Protein AF-A0A2T6FGB4-F1 (afdb_monomer_lite)

Foldseek 3Di:
DPDPVPVVCVVVVVDVDDDDDLQVQQVVCVVCCVVPVPDDDDQAEDEDAQDDDDDDDDPVCVVVVVVVVVVVVVCVVVVVVVVVCLVRPQVSLVVRVVVRHDYDFDADPPDDPVRGPPDDDDGNHRPPDDDPPDD

Sequence (135 aa):
MLPCVRFELLAAKRYHCLPLGADEAVYTWREKKALYPFLTLEPDLLIYYDYPIYLYVSKQFPELAKRIALGLKKLQANGEFERLFNLHHAADVAELHLSRRKVFCLRSPYLADAHQCEKTLTYPQPINGSSHSRP

pLDDT: mean 85.99, std 15.64, range [36.12, 98.25]

Secondary structure (DSSP, 8-state):
----HHHHHHHTTS-S-----HHHHHHHHHHHTTT-TT----SSEEEE----------TT-HHHHHHHHHHHHHHHHTSHHHHHHHHHHHHHHHHHTGGGSEEEE---TTS-GGGSS-SPPPPPPP--S------

Radius of gyration: 18.98 Å; chains: 1; bounding box: 58×33×44 Å

Structure (mmCIF, N/CA/C/O backbone):
data_AF-A0A2T6FGB4-F1
#
_entry.id   AF-A0A2T6FGB4-F1
#
loop_
_atom_site.group_PDB
_atom_site.id
_atom_site.type_symbol
_atom_site.label_atom_id
_atom_site.label_alt_id
_atom_site.label_comp_id
_atom_site.label_asym_id
_atom_site.label_entity_id
_atom_site.label_seq_id
_atom_site.pdbx_PDB_ins_code
_atom_site.Cartn_x
_atom_site.Cartn_y
_atom_site.Cartn_z
_atom_site.occupancy
_atom_site.B_iso_or_equiv
_atom_site.auth_seq_id
_atom_site.auth_comp_id
_atom_site.auth_asym_id
_atom_site.auth_atom_id
_atom_site.pdbx_PDB_model_num
ATOM 1 N N . MET A 1 1 ? 18.289 16.596 6.494 1.00 37.81 1 MET A N 1
ATOM 2 C CA . MET A 1 1 ? 18.101 15.934 5.187 1.00 37.81 1 MET A CA 1
ATOM 3 C C . MET A 1 1 ? 18.726 14.549 5.306 1.00 37.81 1 MET A C 1
ATOM 5 O O . MET A 1 1 ? 19.941 14.444 5.255 1.00 37.81 1 MET A O 1
ATOM 9 N N . LEU A 1 2 ? 17.939 13.523 5.650 1.00 36.94 2 LEU A N 1
ATOM 10 C CA . LEU A 1 2 ? 18.456 12.152 5.766 1.00 36.94 2 LEU A CA 1
ATOM 11 C C . LEU A 1 2 ? 18.880 11.677 4.361 1.00 36.94 2 LEU A C 1
ATOM 13 O O . LEU A 1 2 ? 18.102 11.869 3.424 1.00 36.94 2 LEU A O 1
ATOM 17 N N . PRO A 1 3 ? 20.093 11.129 4.181 1.00 44.38 3 PRO A N 1
ATOM 18 C CA . PRO A 1 3 ? 20.607 10.764 2.863 1.00 44.38 3 PRO A CA 1
ATOM 19 C C . PRO A 1 3 ? 19.722 9.696 2.198 1.00 44.38 3 PRO A C 1
ATOM 21 O O . PRO A 1 3 ? 19.218 8.789 2.862 1.00 44.38 3 PRO A O 1
ATOM 24 N N . CYS A 1 4 ? 19.524 9.804 0.879 1.00 54.75 4 CYS A N 1
ATOM 25 C CA . CYS A 1 4 ? 18.703 8.915 0.039 1.00 54.75 4 CYS A CA 1
ATOM 26 C C . CYS A 1 4 ? 19.353 7.532 -0.198 1.00 54.75 4 CYS A C 1
ATOM 28 O O . CYS A 1 4 ? 19.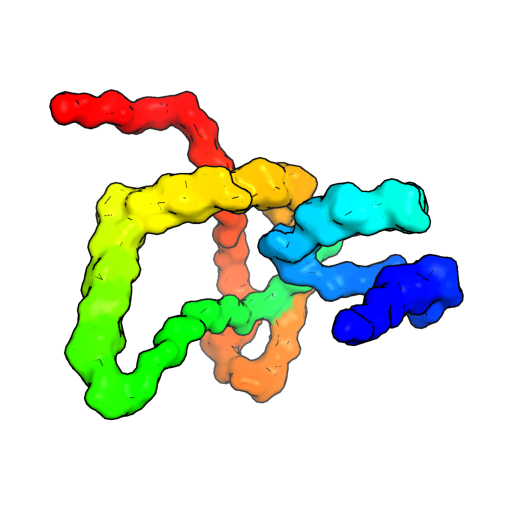311 6.992 -1.303 1.00 54.75 4 CYS A O 1
ATOM 30 N N . VAL A 1 5 ? 19.895 6.917 0.856 1.00 68.19 5 VAL A N 1
ATOM 31 C CA . VAL A 1 5 ? 20.689 5.675 0.817 1.00 68.19 5 VAL A CA 1
ATOM 32 C C . VAL A 1 5 ? 19.948 4.521 0.121 1.00 68.19 5 VAL A C 1
ATOM 34 O O . VAL A 1 5 ? 20.558 3.639 -0.471 1.00 68.19 5 VAL A O 1
ATOM 37 N N . ARG A 1 6 ? 18.612 4.525 0.123 1.00 81.00 6 ARG A N 1
ATOM 38 C CA . ARG A 1 6 ? 17.792 3.431 -0.418 1.00 81.00 6 ARG A CA 1
ATOM 39 C C . ARG A 1 6 ? 18.036 3.160 -1.915 1.00 81.00 6 ARG A C 1
ATOM 41 O O . ARG A 1 6 ? 18.265 2.014 -2.289 1.00 81.00 6 ARG A O 1
ATOM 48 N N . PHE A 1 7 ? 18.000 4.192 -2.762 1.00 89.75 7 PHE A N 1
ATOM 49 C CA . PHE A 1 7 ? 18.115 4.030 -4.222 1.00 89.75 7 PHE A CA 1
ATOM 50 C C . PHE A 1 7 ? 19.562 3.935 -4.698 1.00 89.75 7 PHE A C 1
ATOM 52 O O . PHE A 1 7 ? 19.847 3.202 -5.641 1.00 89.75 7 PHE A O 1
ATOM 59 N N . GLU A 1 8 ? 20.479 4.605 -4.005 1.00 90.31 8 GLU A N 1
ATOM 60 C CA . GLU A 1 8 ? 21.917 4.520 -4.270 1.00 90.31 8 GLU A CA 1
ATOM 61 C C . GLU A 1 8 ? 22.420 3.080 -4.122 1.00 90.31 8 GLU A C 1
ATOM 63 O O . GLU A 1 8 ? 23.171 2.588 -4.961 1.00 90.31 8 GLU A O 1
ATOM 68 N N . LEU A 1 9 ? 21.949 2.360 -3.099 1.00 91.25 9 LEU A N 1
ATOM 69 C CA . LEU A 1 9 ? 22.325 0.963 -2.884 1.00 91.25 9 LEU A CA 1
ATOM 70 C C . LEU A 1 9 ? 21.710 0.005 -3.917 1.00 91.25 9 LEU A C 1
ATOM 72 O O . LEU A 1 9 ? 22.346 -0.990 -4.270 1.00 91.25 9 LEU A O 1
ATOM 76 N N . LEU A 1 10 ? 20.519 0.315 -4.442 1.00 91.88 10 LEU A N 1
ATOM 77 C CA . LEU A 1 10 ? 19.926 -0.413 -5.568 1.00 91.88 10 LEU A CA 1
ATOM 78 C C . LEU A 1 10 ? 20.716 -0.160 -6.866 1.00 91.88 10 LEU A C 1
ATOM 80 O O . LEU A 1 10 ? 21.038 -1.106 -7.580 1.00 91.88 10 LEU A O 1
ATOM 84 N N . ALA A 1 11 ? 21.111 1.090 -7.131 1.00 92.00 11 ALA A N 1
ATOM 85 C CA . ALA A 1 11 ? 21.970 1.453 -8.264 1.00 92.00 11 ALA A CA 1
ATOM 86 C C . ALA A 1 11 ? 23.357 0.796 -8.174 1.00 92.00 11 ALA A C 1
ATOM 88 O O . ALA A 1 11 ? 23.896 0.323 -9.173 1.00 92.00 11 ALA A O 1
ATOM 89 N N . ALA A 1 12 ? 23.897 0.686 -6.959 1.00 93.69 12 ALA A N 1
ATOM 90 C CA . ALA A 1 12 ? 25.120 -0.050 -6.654 1.00 93.69 12 ALA A CA 1
ATOM 91 C C . ALA A 1 12 ? 24.931 -1.582 -6.631 1.00 93.69 12 ALA A C 1
ATOM 93 O O . ALA A 1 12 ? 25.851 -2.301 -6.240 1.00 93.69 12 ALA A O 1
ATOM 94 N N . LYS A 1 13 ? 23.754 -2.094 -7.029 1.00 92.69 13 LYS A N 1
ATOM 95 C CA . LYS A 1 13 ? 23.418 -3.526 -7.116 1.00 92.69 13 LYS A CA 1
ATOM 96 C C . LYS A 1 13 ? 23.622 -4.300 -5.809 1.00 92.69 13 LYS A C 1
ATOM 98 O O . LYS A 1 13 ? 23.913 -5.493 -5.831 1.00 92.69 13 LYS A O 1
ATOM 103 N N . ARG A 1 14 ? 23.471 -3.644 -4.654 1.00 93.25 14 ARG A N 1
ATOM 104 C CA . ARG A 1 14 ? 23.557 -4.323 -3.346 1.00 93.25 14 ARG A CA 1
ATOM 105 C C . ARG A 1 14 ? 22.277 -5.084 -3.002 1.00 93.25 14 ARG A C 1
ATOM 107 O O . ARG A 1 14 ? 22.319 -5.988 -2.174 1.00 93.25 14 ARG A O 1
ATOM 114 N N . TYR A 1 15 ? 21.173 -4.744 -3.664 1.00 90.12 15 TYR A N 1
ATOM 115 C CA . TYR A 1 15 ? 19.899 -5.461 -3.639 1.00 90.12 15 TYR A CA 1
ATOM 116 C C . TYR A 1 15 ? 19.344 -5.537 -5.064 1.00 90.12 15 TYR A C 1
ATOM 118 O O . TYR A 1 15 ? 19.749 -4.755 -5.923 1.00 90.12 15 TYR A O 1
ATOM 126 N N . HIS A 1 16 ? 18.394 -6.441 -5.302 1.00 89.75 16 HIS A N 1
ATOM 127 C CA . HIS A 1 16 ? 17.723 -6.578 -6.602 1.00 89.75 16 HIS A CA 1
ATOM 128 C C . HIS A 1 16 ? 16.408 -5.791 -6.683 1.00 89.75 16 HIS A C 1
ATOM 130 O O . HIS A 1 16 ? 15.991 -5.395 -7.766 1.00 89.75 16 HIS A O 1
ATOM 136 N N . CYS A 1 17 ? 15.752 -5.558 -5.545 1.00 91.81 17 CYS A N 1
ATOM 137 C CA . CYS A 1 17 ? 14.460 -4.887 -5.466 1.00 91.81 17 CYS A CA 1
ATOM 138 C C . CYS A 1 17 ? 14.306 -4.148 -4.133 1.00 91.81 17 CYS A C 1
ATOM 140 O O . CYS A 1 17 ? 14.957 -4.487 -3.142 1.00 91.81 17 CYS A O 1
ATOM 142 N N . LEU A 1 18 ? 13.410 -3.162 -4.106 1.00 91.88 18 LEU A N 1
ATOM 143 C CA . LEU A 1 18 ? 13.009 -2.443 -2.900 1.00 91.88 18 LEU A CA 1
ATOM 144 C C . LEU A 1 18 ? 11.504 -2.644 -2.687 1.00 91.88 18 LEU A C 1
ATOM 146 O O . LEU A 1 18 ? 10.732 -2.194 -3.534 1.00 91.88 18 LEU A O 1
ATOM 150 N N . PRO A 1 19 ? 11.070 -3.294 -1.594 1.00 91.81 19 PRO A N 1
ATOM 151 C CA . PRO A 1 19 ? 9.655 -3.337 -1.263 1.00 91.81 19 PRO A CA 1
ATOM 152 C C . PRO A 1 19 ? 9.213 -1.943 -0.802 1.00 91.81 19 PRO A C 1
ATOM 154 O O . PRO A 1 19 ? 9.847 -1.339 0.065 1.00 91.81 19 PRO A O 1
ATOM 157 N N . LEU A 1 20 ? 8.141 -1.433 -1.400 1.00 93.56 20 LEU A N 1
ATOM 158 C CA . LEU A 1 20 ? 7.481 -0.182 -1.024 1.00 93.56 20 LEU A CA 1
ATOM 159 C C . LEU A 1 20 ? 5.996 -0.458 -0.794 1.00 93.56 20 LEU A C 1
ATOM 161 O O . LEU A 1 20 ? 5.461 -1.430 -1.337 1.00 93.56 20 LEU A O 1
ATOM 165 N N . GLY A 1 21 ? 5.337 0.405 -0.019 1.00 92.38 21 GLY A N 1
ATOM 166 C CA . GLY A 1 21 ? 3.882 0.377 0.090 1.00 92.38 21 GLY A CA 1
ATOM 167 C C . GLY A 1 21 ? 3.228 0.595 -1.277 1.00 92.38 21 GLY A C 1
ATOM 168 O O . GLY A 1 21 ? 3.769 1.303 -2.132 1.00 92.38 21 GLY A O 1
ATOM 169 N N . ALA A 1 22 ? 2.057 -0.008 -1.501 1.00 91.44 22 ALA A N 1
ATOM 170 C CA . ALA A 1 22 ? 1.290 0.220 -2.730 1.00 91.44 22 ALA A CA 1
ATOM 171 C C . ALA A 1 22 ? 0.906 1.705 -2.893 1.00 91.44 22 ALA A C 1
ATOM 173 O O . ALA A 1 22 ? 0.818 2.213 -4.003 1.00 91.44 22 ALA A O 1
ATOM 174 N N . ASP A 1 23 ? 0.742 2.416 -1.783 1.00 89.94 23 ASP A N 1
ATOM 175 C CA . ASP A 1 23 ? 0.507 3.855 -1.700 1.00 89.94 23 ASP A CA 1
ATOM 176 C C . ASP A 1 23 ? 1.741 4.714 -2.033 1.00 89.94 23 ASP A C 1
ATOM 178 O O . ASP A 1 23 ? 1.598 5.886 -2.372 1.00 89.94 23 ASP A O 1
ATOM 182 N N . GLU A 1 24 ? 2.949 4.147 -1.995 1.00 92.38 24 GLU A N 1
ATOM 183 C CA . GLU A 1 24 ? 4.201 4.877 -2.232 1.00 92.38 24 GLU A CA 1
ATOM 184 C C . GLU A 1 24 ? 4.836 4.557 -3.591 1.00 92.38 24 GLU A C 1
ATOM 186 O O . GLU A 1 24 ? 5.535 5.397 -4.167 1.00 92.38 24 GLU A O 1
ATOM 191 N N . ALA A 1 25 ? 4.645 3.332 -4.092 1.00 94.44 25 ALA A N 1
ATOM 192 C CA . ALA A 1 25 ? 5.433 2.764 -5.183 1.00 94.44 25 ALA A CA 1
ATOM 193 C C . ALA A 1 25 ? 5.381 3.602 -6.470 1.00 94.44 25 ALA A C 1
ATOM 195 O O . ALA A 1 25 ? 6.425 3.928 -7.040 1.00 94.44 25 ALA A O 1
ATOM 196 N N . VAL A 1 26 ? 4.179 3.989 -6.908 1.00 94.75 26 VAL A N 1
ATOM 197 C CA . VAL A 1 26 ? 3.976 4.727 -8.166 1.00 94.75 26 VAL A CA 1
ATOM 198 C C . VAL A 1 26 ? 4.545 6.137 -8.080 1.00 94.75 26 VAL A C 1
ATOM 200 O O . VAL A 1 26 ? 5.327 6.535 -8.947 1.00 94.75 26 VAL A O 1
ATOM 203 N N . TYR A 1 27 ? 4.192 6.885 -7.031 1.00 92.31 27 TYR A N 1
ATOM 204 C CA . TYR A 1 27 ? 4.702 8.239 -6.817 1.00 92.31 27 TYR A CA 1
ATOM 205 C C . TYR A 1 27 ? 6.235 8.242 -6.727 1.00 92.31 27 TYR A C 1
ATOM 207 O O . TYR A 1 27 ? 6.903 9.000 -7.433 1.00 92.31 27 TYR A O 1
ATOM 215 N N . THR A 1 28 ? 6.803 7.324 -5.939 1.00 93.12 28 THR A N 1
ATOM 216 C CA . THR A 1 28 ? 8.254 7.208 -5.754 1.00 93.12 28 THR A CA 1
ATOM 217 C C . THR A 1 28 ? 8.961 6.867 -7.064 1.00 93.12 28 THR A C 1
ATOM 219 O O . THR A 1 28 ? 9.982 7.470 -7.394 1.00 93.12 28 THR A O 1
ATOM 222 N N . TRP A 1 29 ? 8.419 5.933 -7.850 1.00 94.75 29 TRP A N 1
ATOM 223 C CA . TRP A 1 29 ? 8.963 5.613 -9.168 1.00 94.75 29 TRP A CA 1
ATOM 224 C C . TRP A 1 29 ? 8.916 6.824 -10.107 1.00 94.75 29 TRP A C 1
ATOM 226 O O . TRP A 1 29 ? 9.928 7.145 -10.733 1.00 94.75 29 TRP A O 1
ATOM 236 N N . ARG A 1 30 ? 7.788 7.546 -10.170 1.00 94.19 30 ARG A N 1
ATOM 237 C CA . ARG A 1 30 ? 7.652 8.762 -10.991 1.00 94.19 30 ARG A CA 1
ATOM 238 C C . ARG A 1 30 ? 8.674 9.832 -10.607 1.00 94.19 30 ARG A C 1
ATOM 240 O O . ARG A 1 30 ? 9.253 10.439 -11.504 1.00 94.19 30 ARG A O 1
ATOM 247 N N . GLU A 1 31 ? 8.918 10.028 -9.312 1.00 94.00 31 GLU A N 1
ATOM 248 C CA . GLU A 1 31 ? 9.893 10.996 -8.800 1.00 94.00 31 GLU A CA 1
ATOM 249 C C . GLU A 1 31 ? 11.341 10.581 -9.116 1.00 94.00 31 GLU A C 1
ATOM 251 O O . GLU A 1 31 ? 12.165 11.409 -9.504 1.00 94.00 31 GLU A O 1
ATOM 256 N N . LYS A 1 32 ? 11.675 9.294 -8.958 1.00 93.38 32 LYS A N 1
ATOM 257 C CA . LYS A 1 32 ? 13.067 8.818 -9.007 1.00 93.38 32 LYS A CA 1
ATOM 258 C C . LYS A 1 32 ? 13.533 8.332 -10.377 1.00 93.38 32 LYS A C 1
ATOM 260 O O . LYS A 1 32 ? 14.741 8.324 -10.609 1.00 93.38 32 LYS A O 1
ATOM 265 N N . LYS A 1 33 ? 12.634 7.968 -11.298 1.00 93.19 33 LYS A N 1
ATOM 266 C CA . LYS A 1 33 ? 13.006 7.391 -12.607 1.00 93.19 33 LYS A CA 1
ATOM 267 C C . LYS A 1 33 ? 13.894 8.295 -13.467 1.00 93.19 33 LYS A C 1
ATOM 269 O O . LYS A 1 33 ? 14.686 7.785 -14.247 1.00 93.19 33 LYS A O 1
ATOM 274 N N . ALA A 1 34 ? 13.798 9.619 -13.318 1.00 94.56 34 ALA A N 1
ATOM 275 C CA . ALA A 1 34 ? 14.664 10.550 -14.047 1.00 94.56 34 ALA A CA 1
ATOM 276 C C . ALA A 1 34 ? 16.131 10.447 -13.592 1.00 94.56 34 ALA A C 1
ATOM 278 O O . ALA A 1 34 ? 17.039 10.514 -14.415 1.00 94.56 34 ALA A O 1
ATOM 279 N N . LEU A 1 35 ? 16.355 10.249 -12.288 1.00 94.56 35 LEU A N 1
ATOM 280 C CA . LEU A 1 35 ? 17.688 10.072 -11.710 1.00 94.56 35 LEU A CA 1
ATOM 281 C C . LEU A 1 35 ? 18.198 8.632 -11.865 1.00 94.56 35 LEU A C 1
ATOM 283 O O . LEU A 1 35 ? 19.396 8.409 -12.011 1.00 94.56 35 LEU A O 1
ATOM 287 N N . TYR A 1 36 ? 17.289 7.657 -11.860 1.00 93.69 36 TYR A N 1
ATOM 288 C CA . TYR A 1 36 ? 17.602 6.237 -11.981 1.00 93.69 36 TYR A CA 1
ATOM 289 C C . TYR A 1 36 ? 16.770 5.596 -13.109 1.00 93.69 36 TYR A C 1
ATOM 291 O O . TYR A 1 36 ? 15.765 4.937 -12.831 1.00 93.69 36 TYR A O 1
ATOM 299 N N . PRO A 1 37 ? 17.178 5.748 -14.386 1.00 93.38 37 PRO A N 1
ATOM 300 C CA . PRO A 1 37 ? 16.393 5.293 -15.543 1.00 93.38 37 PRO A CA 1
ATOM 301 C C . PRO A 1 37 ? 16.171 3.779 -15.624 1.00 93.38 37 PRO A C 1
ATOM 303 O O . PRO A 1 37 ? 15.298 3.324 -16.353 1.00 93.38 37 PRO A O 1
ATOM 306 N N . PHE A 1 38 ? 16.953 2.992 -14.879 1.00 92.12 38 PHE A N 1
ATOM 307 C CA . PHE A 1 38 ? 16.786 1.541 -14.783 1.00 92.12 38 PHE A CA 1
ATOM 308 C C . PHE A 1 38 ? 15.634 1.124 -13.852 1.00 92.12 38 PHE A C 1
ATOM 310 O O . PHE A 1 38 ? 15.299 -0.058 -13.802 1.00 92.12 38 PHE A O 1
ATOM 317 N N . LEU A 1 39 ? 15.059 2.051 -13.072 1.00 94.25 39 LEU A N 1
ATOM 318 C CA . LEU A 1 39 ? 13.960 1.729 -12.167 1.00 94.25 39 LEU A CA 1
ATOM 319 C C . LEU A 1 39 ? 12.689 1.413 -12.948 1.00 94.25 39 LEU A C 1
ATOM 321 O O . LEU A 1 39 ? 12.185 2.225 -13.726 1.00 94.25 39 LEU A O 1
ATOM 325 N N . THR A 1 40 ? 12.112 0.266 -12.624 1.00 94.50 40 THR A N 1
ATOM 326 C CA . THR A 1 40 ? 10.786 -0.142 -13.069 1.00 94.50 40 THR A CA 1
ATOM 327 C C . THR A 1 40 ? 9.932 -0.493 -11.863 1.00 94.50 40 THR A C 1
ATOM 329 O O . THR A 1 40 ? 10.449 -0.907 -10.822 1.00 94.50 40 THR A O 1
ATOM 332 N N . LEU A 1 41 ? 8.618 -0.351 -12.016 1.00 95.00 41 LEU A N 1
ATOM 333 C CA . LEU A 1 41 ? 7.689 -1.067 -11.157 1.00 95.00 41 LEU A CA 1
ATOM 334 C C . LEU A 1 41 ? 7.802 -2.551 -11.507 1.00 95.00 41 LEU A C 1
ATOM 336 O O . LEU A 1 41 ? 7.800 -2.926 -12.680 1.00 95.00 41 LEU A O 1
ATOM 340 N N . GLU A 1 42 ? 7.962 -3.383 -10.489 1.00 94.62 42 GLU A N 1
ATOM 341 C CA . GLU A 1 42 ? 7.890 -4.830 -10.655 1.00 94.62 42 GLU A CA 1
ATOM 342 C C . GLU A 1 42 ? 6.443 -5.173 -11.092 1.00 94.62 42 GLU A C 1
ATOM 344 O O . GLU A 1 42 ? 5.522 -4.581 -10.522 1.00 94.62 42 GLU A O 1
ATOM 349 N N . PRO A 1 43 ? 6.205 -6.005 -12.126 1.00 94.25 43 PRO A N 1
ATOM 350 C CA . PRO A 1 43 ? 4.860 -6.220 -12.676 1.00 94.25 43 PRO A CA 1
ATOM 351 C C . PRO A 1 43 ? 4.071 -7.399 -12.077 1.00 94.25 43 PRO A C 1
ATOM 353 O O . PRO A 1 43 ? 2.842 -7.385 -12.153 1.00 94.25 43 PRO A O 1
ATOM 356 N N . ASP A 1 44 ? 4.729 -8.395 -11.481 1.00 95.50 44 ASP A N 1
ATOM 357 C CA . ASP A 1 44 ? 4.159 -9.727 -11.250 1.00 95.50 44 ASP A CA 1
ATOM 358 C C . ASP A 1 44 ? 4.010 -10.112 -9.778 1.00 95.50 44 ASP A C 1
ATOM 360 O O . ASP A 1 44 ? 3.288 -11.055 -9.468 1.00 95.50 44 ASP A O 1
ATOM 364 N N . LEU A 1 45 ? 4.673 -9.436 -8.848 1.00 95.06 45 LEU A N 1
ATOM 365 C CA . LEU A 1 45 ? 4.753 -9.811 -7.440 1.00 95.06 45 LEU A CA 1
ATOM 366 C C . LEU A 1 45 ? 4.046 -8.779 -6.557 1.00 95.06 45 LEU A C 1
ATOM 368 O O . LEU A 1 45 ? 4.121 -7.565 -6.757 1.00 95.06 45 LEU A O 1
ATOM 372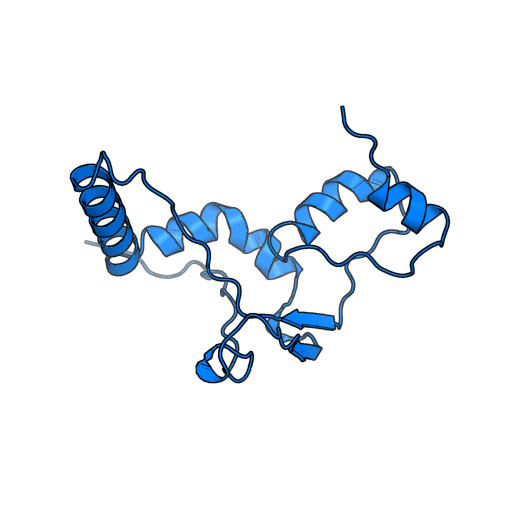 N N . LEU A 1 46 ? 3.359 -9.279 -5.533 1.00 93.94 46 LEU A N 1
ATOM 373 C CA . LEU A 1 46 ? 2.769 -8.477 -4.468 1.00 93.94 46 LEU A CA 1
ATOM 374 C C . LEU A 1 46 ? 3.033 -9.153 -3.126 1.00 93.94 46 LEU A C 1
ATOM 376 O O . LEU A 1 46 ? 2.646 -10.300 -2.922 1.00 93.94 46 LEU A O 1
ATOM 380 N N . ILE A 1 47 ? 3.665 -8.440 -2.199 1.00 92.44 47 ILE A N 1
ATOM 381 C CA . ILE A 1 47 ? 3.807 -8.897 -0.814 1.00 92.44 47 ILE A CA 1
ATOM 382 C C . ILE A 1 47 ? 2.621 -8.343 -0.029 1.00 92.44 47 ILE A C 1
ATOM 384 O O . ILE A 1 47 ? 2.405 -7.133 -0.015 1.00 92.44 47 ILE A O 1
ATOM 388 N N . TYR A 1 48 ? 1.856 -9.222 0.615 1.00 91.19 48 TYR A N 1
ATOM 389 C CA . TYR A 1 48 ? 0.697 -8.849 1.419 1.00 91.19 48 TYR A CA 1
ATOM 390 C C . TYR A 1 48 ? 0.870 -9.289 2.872 1.00 91.19 48 TYR A C 1
ATOM 392 O O . TYR A 1 48 ? 1.286 -10.412 3.144 1.00 91.19 48 TYR A O 1
ATOM 400 N N . TYR A 1 49 ? 0.500 -8.412 3.797 1.00 88.62 49 TYR A N 1
ATOM 401 C CA . TYR A 1 49 ? 0.358 -8.694 5.221 1.00 88.62 49 TYR A CA 1
ATOM 402 C C . TYR A 1 49 ? -0.758 -7.813 5.788 1.00 88.62 49 TYR A C 1
ATOM 404 O O . TYR A 1 49 ? -1.013 -6.724 5.269 1.00 88.62 49 TYR A O 1
ATOM 412 N N . ASP A 1 50 ? -1.440 -8.283 6.836 1.00 84.75 50 ASP A N 1
ATOM 413 C CA . ASP A 1 50 ? -2.490 -7.496 7.489 1.00 84.75 50 ASP A CA 1
ATOM 414 C C . ASP A 1 50 ? -1.842 -6.309 8.225 1.00 84.75 50 ASP A C 1
ATOM 416 O O . ASP A 1 50 ? -1.065 -6.488 9.168 1.00 84.75 50 ASP A O 1
ATOM 420 N N . TYR A 1 51 ? -2.108 -5.093 7.744 1.00 82.25 51 TYR A N 1
ATOM 421 C CA . TYR A 1 51 ? -1.543 -3.854 8.279 1.00 82.25 51 TYR A CA 1
ATOM 422 C C . TYR A 1 51 ? -2.634 -2.795 8.474 1.00 82.25 51 TYR A C 1
ATOM 424 O O . TYR A 1 51 ? -2.810 -1.902 7.640 1.00 82.25 51 TYR A O 1
ATOM 432 N N . PRO A 1 52 ? -3.414 -2.895 9.562 1.00 83.81 52 PRO A N 1
ATOM 433 C CA . PRO A 1 52 ? -4.442 -1.913 9.864 1.00 83.81 52 PRO A CA 1
ATOM 434 C C . PRO A 1 52 ? -3.830 -0.554 10.225 1.00 83.81 52 PRO A C 1
ATOM 436 O O . PRO A 1 52 ? -2.913 -0.451 11.042 1.00 83.81 52 PRO A O 1
ATOM 439 N N . ILE A 1 53 ? -4.394 0.506 9.648 1.00 85.25 53 ILE A N 1
ATOM 440 C CA . ILE A 1 53 ? -4.055 1.889 9.989 1.00 85.25 53 ILE A CA 1
ATOM 441 C C . ILE A 1 53 ? -4.891 2.311 11.200 1.00 85.25 53 ILE A C 1
ATOM 443 O O . ILE A 1 53 ? -6.122 2.292 11.156 1.00 85.25 53 ILE A O 1
ATOM 447 N N . TYR A 1 54 ? -4.220 2.734 12.271 1.00 90.44 54 TYR A N 1
ATOM 448 C CA . TYR A 1 54 ? -4.864 3.219 13.491 1.00 90.44 54 TYR A CA 1
ATOM 449 C C . TYR A 1 54 ? -4.672 4.723 13.664 1.00 90.44 54 TYR A C 1
ATOM 451 O O . TYR A 1 54 ? -3.570 5.248 13.510 1.00 90.44 54 TYR A O 1
ATOM 459 N N . LEU A 1 55 ? -5.741 5.411 14.068 1.00 92.88 55 LEU A N 1
ATOM 460 C CA . LEU A 1 55 ? -5.660 6.780 14.567 1.00 92.88 55 LEU A CA 1
ATOM 461 C C . LEU A 1 55 ? -5.538 6.752 16.089 1.00 92.88 55 LEU A C 1
ATOM 463 O O . LEU A 1 55 ? -6.463 6.338 16.790 1.00 92.88 55 LEU A O 1
ATOM 467 N N . TYR A 1 56 ? -4.399 7.210 16.601 1.00 95.12 56 TYR A N 1
ATOM 468 C CA . TYR A 1 56 ? -4.146 7.284 18.035 1.00 95.12 56 TYR A CA 1
ATOM 469 C C . TYR A 1 56 ? -4.599 8.632 18.594 1.00 95.12 56 TYR A C 1
ATOM 471 O O . TYR A 1 56 ? -4.237 9.690 18.084 1.00 95.12 56 TYR A O 1
ATOM 479 N N . VAL A 1 57 ? -5.374 8.591 19.677 1.00 96.38 57 VAL A N 1
ATOM 480 C CA . VAL A 1 57 ? -5.827 9.776 20.414 1.00 96.38 57 VAL A CA 1
ATOM 481 C C . VAL A 1 57 ? -5.396 9.627 21.867 1.00 96.38 57 VAL A C 1
ATOM 483 O O . VAL A 1 57 ? -5.494 8.541 22.441 1.00 96.38 57 VAL A O 1
ATOM 486 N N . SER A 1 58 ? -4.909 10.714 22.470 1.00 97.38 58 SER A N 1
ATOM 487 C CA . SER A 1 58 ? -4.544 10.711 23.889 1.00 97.38 58 SER A CA 1
ATOM 488 C C . SER A 1 58 ? -5.743 10.325 24.757 1.00 97.38 58 SER A C 1
ATOM 490 O O . SER A 1 58 ? -6.859 10.808 24.552 1.00 97.38 58 SER A O 1
ATOM 492 N N . LYS A 1 59 ? -5.490 9.511 25.788 1.00 96.19 59 LYS A N 1
ATOM 493 C CA . LYS A 1 59 ? -6.498 9.098 26.781 1.00 96.19 59 LYS A CA 1
ATOM 494 C C . LYS A 1 59 ? -7.141 10.283 27.513 1.00 96.19 59 LYS A C 1
ATOM 496 O O . LYS A 1 59 ? -8.226 10.133 28.059 1.00 96.19 59 LYS A O 1
ATOM 501 N N . GLN A 1 60 ? -6.493 11.448 27.505 1.00 98.25 60 GLN A N 1
ATOM 502 C CA . GLN A 1 60 ? -7.011 12.685 28.096 1.00 98.25 60 GLN A CA 1
ATOM 503 C C . GLN A 1 60 ? -8.161 13.309 27.285 1.00 98.25 60 GLN A C 1
ATOM 505 O O . GLN A 1 60 ? -8.895 14.133 27.820 1.00 98.25 60 GLN A O 1
ATOM 510 N N . PHE A 1 61 ? -8.354 12.912 26.020 1.00 97.88 61 PHE A N 1
ATOM 511 C CA . PHE A 1 61 ? -9.375 13.477 25.129 1.00 97.88 61 PHE A CA 1
ATOM 512 C C . PHE A 1 61 ? -10.359 12.409 24.611 1.00 97.88 61 PHE A C 1
ATOM 514 O O . PHE A 1 61 ? -10.461 12.189 23.399 1.00 97.88 61 PHE A O 1
ATOM 521 N N . PRO A 1 62 ? -11.126 11.742 25.495 1.00 97.19 62 PRO A N 1
ATOM 522 C CA . PRO A 1 62 ? -12.046 10.677 25.091 1.00 97.19 62 PRO A CA 1
ATOM 523 C C . PRO A 1 62 ? -13.158 11.173 24.154 1.00 97.19 62 PRO A C 1
ATOM 525 O O . PRO A 1 62 ? -13.556 10.462 23.233 1.00 97.19 62 PRO A O 1
ATOM 528 N N . GLU A 1 63 ? -13.624 12.413 24.327 1.00 98.12 63 GLU A N 1
ATOM 529 C CA . GLU A 1 63 ? -14.641 13.000 23.446 1.00 98.12 63 GLU A CA 1
ATOM 530 C C . GLU A 1 63 ? -14.112 13.254 22.027 1.00 98.12 63 GLU A C 1
ATOM 532 O O . GLU A 1 63 ? -14.843 13.080 21.052 1.00 98.12 63 GLU A O 1
ATOM 537 N N . LEU A 1 64 ? -12.822 13.579 21.873 1.00 98.06 64 LEU A N 1
ATOM 538 C CA . LEU A 1 64 ? -12.200 13.698 20.552 1.00 98.06 64 LEU A CA 1
ATOM 539 C C . LEU A 1 64 ? -12.165 12.341 19.844 1.00 98.06 64 LEU A C 1
ATOM 541 O O . LEU A 1 64 ? -12.543 12.254 18.676 1.00 98.06 64 LEU A O 1
ATOM 545 N N . ALA A 1 65 ? -11.785 11.280 20.560 1.00 97.88 65 ALA A N 1
ATOM 546 C CA . ALA A 1 65 ? -11.782 9.925 20.016 1.00 97.88 65 ALA A CA 1
ATOM 547 C C . ALA A 1 65 ? -13.182 9.508 19.533 1.00 97.88 65 ALA A C 1
ATOM 549 O O . ALA A 1 65 ? -13.330 9.029 18.407 1.00 97.88 65 ALA A O 1
ATOM 550 N N . LYS A 1 66 ? -14.228 9.771 20.334 1.00 97.94 66 LYS A N 1
ATOM 551 C CA . LYS A 1 66 ? -15.627 9.516 19.946 1.00 97.94 66 LYS A CA 1
ATOM 552 C C . LYS A 1 66 ? -16.026 10.295 18.692 1.00 97.94 66 LYS A C 1
ATOM 554 O O . LYS A 1 66 ? -16.641 9.724 17.793 1.00 97.94 66 LYS A O 1
ATOM 559 N N . ARG A 1 67 ? -15.669 11.582 18.607 1.00 98.19 67 ARG A N 1
ATOM 560 C CA . ARG A 1 67 ? -15.996 12.432 17.449 1.00 98.19 67 ARG A CA 1
ATOM 561 C C . ARG A 1 67 ? -15.300 11.968 16.172 1.00 98.19 67 ARG A C 1
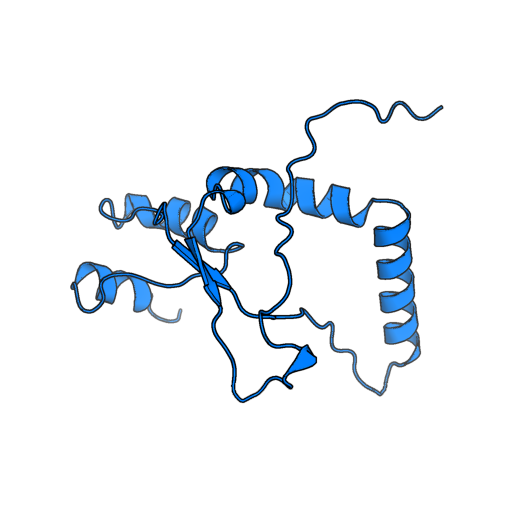ATOM 563 O O . ARG A 1 67 ? -15.962 11.894 15.140 1.00 98.19 67 ARG A O 1
ATOM 570 N N . ILE A 1 68 ? -14.014 11.618 16.240 1.00 97.44 68 ILE A N 1
ATOM 571 C CA . ILE A 1 68 ? -13.263 11.077 15.095 1.00 97.44 68 ILE A CA 1
ATOM 572 C C . ILE A 1 68 ? -13.896 9.763 14.629 1.00 97.44 68 ILE A C 1
ATOM 574 O O . ILE A 1 68 ? -14.205 9.618 13.447 1.00 97.44 68 ILE A O 1
ATOM 578 N N . ALA A 1 69 ? -14.170 8.839 15.555 1.00 96.94 69 ALA A N 1
ATOM 579 C CA . ALA A 1 69 ? -14.788 7.557 15.230 1.00 96.94 69 ALA A CA 1
ATOM 580 C C . ALA A 1 69 ? -16.180 7.726 14.597 1.00 96.94 69 ALA A C 1
ATOM 582 O O . ALA A 1 69 ? -16.494 7.069 13.605 1.00 96.94 69 ALA A O 1
ATOM 583 N N . LEU A 1 70 ? -17.013 8.623 15.137 1.00 98.00 70 LEU A N 1
ATOM 584 C CA . LEU A 1 70 ? -18.326 8.932 14.569 1.00 98.00 70 LEU A CA 1
ATOM 585 C C . LEU A 1 70 ? -18.209 9.543 13.166 1.00 98.00 70 LEU A C 1
ATOM 587 O O . LEU A 1 70 ? -18.960 9.158 12.273 1.00 98.00 70 LEU A O 1
ATOM 591 N N . GLY A 1 71 ? -17.281 10.483 12.972 1.00 97.56 71 GLY A N 1
ATOM 592 C CA . GLY A 1 71 ? -17.031 11.118 11.679 1.00 97.56 71 GLY A CA 1
ATOM 593 C C . GLY A 1 71 ? -16.620 10.105 10.614 1.00 97.56 71 GLY A C 1
ATOM 594 O O . GLY A 1 71 ? -17.240 10.056 9.555 1.00 97.56 71 GLY A O 1
ATOM 595 N N . LEU A 1 72 ? -15.654 9.237 10.924 1.00 96.31 72 LEU A N 1
ATOM 596 C CA . LEU A 1 72 ? -15.212 8.181 10.010 1.00 96.31 72 LEU A CA 1
ATOM 597 C C . LEU A 1 72 ? -16.343 7.217 9.647 1.00 96.31 72 LEU A C 1
ATOM 599 O O . LEU A 1 72 ? -16.545 6.944 8.468 1.00 96.31 72 LEU A O 1
ATOM 603 N N . LYS A 1 73 ? -17.140 6.773 10.628 1.00 96.88 73 LYS A N 1
ATOM 604 C CA . LYS A 1 73 ? -18.305 5.914 10.361 1.00 96.88 73 LYS A CA 1
ATOM 605 C C . LYS A 1 73 ? -19.305 6.580 9.419 1.00 96.88 73 LYS A C 1
ATOM 607 O O . LYS A 1 73 ? -19.827 5.921 8.528 1.00 96.88 73 LYS A O 1
ATOM 612 N N . LYS A 1 74 ? -19.560 7.882 9.590 1.00 97.94 74 LYS A N 1
ATOM 613 C CA . LYS A 1 74 ? -20.440 8.640 8.689 1.00 97.94 74 LYS A CA 1
ATOM 614 C C . LYS A 1 74 ? -19.868 8.724 7.275 1.00 97.94 74 LYS A C 1
ATOM 616 O O . LYS A 1 74 ? -20.615 8.477 6.337 1.00 97.94 74 LYS A O 1
ATOM 621 N N . LEU A 1 75 ? -18.573 9.027 7.138 1.00 96.69 75 LEU A N 1
ATOM 622 C CA . LEU A 1 75 ? -17.884 9.098 5.843 1.00 96.69 75 LEU A CA 1
ATOM 623 C C . LEU A 1 75 ? -17.888 7.753 5.104 1.00 96.69 75 LEU A C 1
ATOM 625 O O . LEU A 1 75 ? -18.005 7.714 3.885 1.00 96.69 75 LEU A O 1
ATOM 629 N N . GLN A 1 76 ? -17.762 6.645 5.831 1.00 93.94 76 GLN A N 1
ATOM 630 C CA . GLN A 1 76 ? -17.861 5.309 5.247 1.00 93.94 76 GLN A CA 1
ATOM 631 C C . GLN A 1 76 ? -19.303 4.990 4.839 1.00 93.94 76 GLN A C 1
ATOM 633 O O . GLN A 1 76 ? -19.541 4.557 3.718 1.00 93.94 76 GLN A O 1
ATOM 638 N N . ALA A 1 77 ? -20.275 5.250 5.719 1.00 96.69 77 ALA A N 1
ATOM 639 C CA . ALA A 1 77 ? -21.678 4.922 5.475 1.00 96.69 77 ALA A CA 1
ATOM 640 C C . ALA A 1 77 ? -22.308 5.725 4.326 1.00 96.69 77 ALA A C 1
ATOM 642 O O . ALA A 1 77 ? -23.230 5.238 3.678 1.00 96.69 77 ALA A O 1
ATOM 643 N N . ASN A 1 78 ? -21.845 6.954 4.082 1.00 96.19 78 ASN A N 1
ATOM 644 C CA . ASN A 1 78 ? -22.377 7.810 3.021 1.00 96.19 78 ASN A CA 1
ATOM 645 C C . ASN A 1 78 ? -21.554 7.787 1.717 1.00 96.19 78 ASN A C 1
ATOM 647 O O . ASN A 1 78 ? -21.944 8.469 0.771 1.00 96.19 78 ASN A O 1
ATOM 651 N N . GLY A 1 79 ? -20.450 7.030 1.668 1.00 94.31 79 GLY A N 1
ATOM 652 C CA . GLY A 1 79 ? -19.574 6.901 0.497 1.00 94.31 79 GLY A CA 1
ATOM 653 C C . GLY A 1 79 ? -18.538 8.019 0.317 1.00 94.31 79 GLY A C 1
ATOM 654 O O . GLY A 1 79 ? -17.696 7.931 -0.576 1.00 94.31 79 GLY A O 1
ATOM 655 N N . GLU A 1 80 ? -18.525 9.054 1.163 1.00 95.94 80 GLU A N 1
ATOM 656 C CA . GLU A 1 80 ? -17.558 10.158 1.045 1.00 95.94 80 GLU A CA 1
ATOM 657 C C . GLU A 1 80 ? -16.115 9.702 1.267 1.00 95.94 80 GLU A C 1
ATOM 659 O O .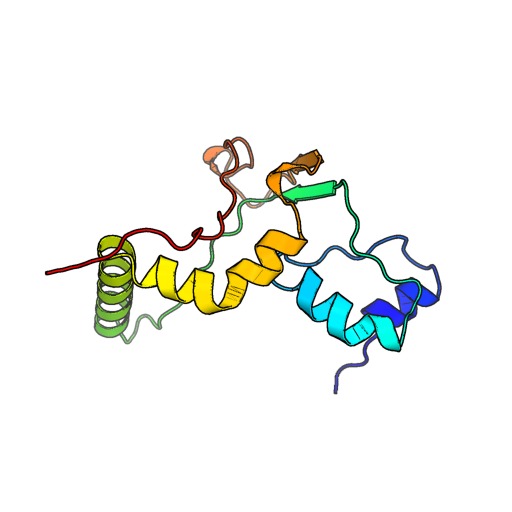 GLU A 1 80 ? -15.195 10.248 0.658 1.00 95.94 80 GLU A O 1
ATOM 664 N N . PHE A 1 81 ? -15.906 8.684 2.106 1.00 94.25 81 PHE A N 1
ATOM 665 C CA . PHE A 1 81 ? -14.587 8.081 2.276 1.00 94.25 81 PHE A CA 1
ATOM 666 C C . PHE A 1 81 ? -14.065 7.517 0.951 1.00 94.25 81 PHE A C 1
ATOM 668 O O . PHE A 1 81 ? -12.944 7.813 0.551 1.00 94.25 81 PHE A O 1
ATOM 675 N N . GLU A 1 82 ? -14.891 6.742 0.249 1.00 93.00 82 GLU A N 1
ATOM 676 C CA . GLU A 1 82 ? -14.528 6.140 -1.032 1.00 93.00 82 GLU A CA 1
ATOM 677 C C . GLU A 1 82 ? -14.320 7.207 -2.112 1.00 93.00 82 GLU A C 1
ATOM 679 O O . GLU A 1 82 ? -13.362 7.134 -2.881 1.00 93.00 82 GLU A O 1
ATOM 684 N N . ARG A 1 83 ? -15.149 8.258 -2.125 1.00 94.81 83 ARG A N 1
ATOM 685 C CA . ARG A 1 83 ? -14.969 9.408 -3.020 1.00 94.81 83 ARG A CA 1
ATOM 686 C C . ARG A 1 83 ? -13.614 10.092 -2.805 1.00 94.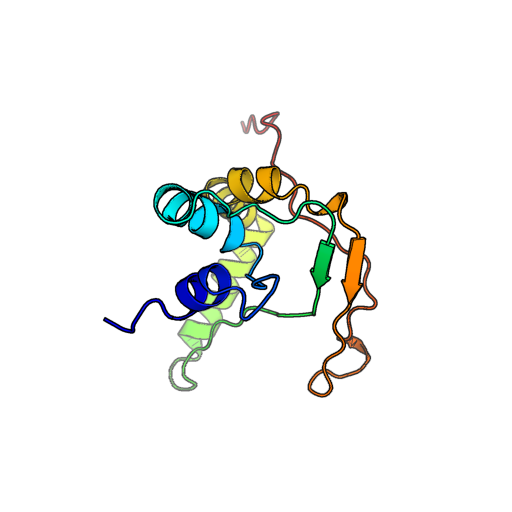81 83 ARG A C 1
ATOM 688 O O . ARG A 1 83 ? -12.909 10.359 -3.775 1.00 94.81 83 ARG A O 1
ATOM 695 N N . LEU A 1 84 ? -13.248 10.373 -1.551 1.00 94.50 84 LEU A N 1
ATOM 696 C CA . LEU A 1 84 ? -11.966 10.997 -1.203 1.00 94.50 84 LEU A CA 1
ATOM 697 C C . LEU A 1 84 ? -10.783 10.076 -1.510 1.00 94.50 84 LEU A C 1
ATOM 699 O O . LEU A 1 84 ? -9.787 10.530 -2.066 1.00 94.50 84 LEU A O 1
ATOM 703 N N . PHE A 1 85 ? -10.903 8.785 -1.201 1.00 93.38 85 PHE A N 1
ATOM 704 C CA . PHE A 1 85 ? -9.874 7.803 -1.523 1.00 93.38 85 PHE A CA 1
ATOM 705 C C . PHE A 1 85 ? -9.612 7.763 -3.031 1.00 93.38 85 PHE A C 1
ATOM 707 O O . PHE A 1 85 ? -8.471 7.888 -3.469 1.00 93.38 85 PHE A O 1
ATOM 714 N N . ASN A 1 86 ? -10.670 7.665 -3.835 1.00 92.38 86 ASN A N 1
ATOM 715 C CA . ASN A 1 86 ? -10.545 7.606 -5.286 1.00 92.38 86 ASN A CA 1
ATOM 716 C C . ASN A 1 86 ? -9.991 8.903 -5.883 1.00 92.38 86 ASN A C 1
ATOM 718 O O . ASN A 1 86 ? -9.170 8.836 -6.796 1.00 92.38 86 ASN A O 1
ATOM 722 N N . LEU A 1 87 ? -10.367 10.064 -5.335 1.00 93.94 87 LEU A N 1
ATOM 723 C CA . LEU A 1 87 ? -9.823 11.359 -5.752 1.00 93.94 87 LEU A CA 1
ATOM 724 C C . LEU A 1 87 ? -8.289 11.405 -5.655 1.00 93.94 87 LEU A C 1
ATOM 726 O O . LEU A 1 87 ? -7.650 12.021 -6.505 1.00 93.94 87 LEU A O 1
ATOM 730 N N . HIS A 1 88 ? -7.705 10.766 -4.639 1.00 91.81 88 HIS A N 1
ATOM 731 C CA . HIS A 1 88 ? -6.267 10.842 -4.378 1.00 91.81 88 HIS A CA 1
ATOM 732 C C . HIS A 1 88 ? -5.471 9.615 -4.834 1.00 91.81 88 HIS A C 1
ATOM 734 O O . HIS A 1 88 ? -4.291 9.757 -5.138 1.00 91.81 88 HIS A O 1
ATOM 740 N N . HIS A 1 89 ? -6.084 8.430 -4.904 1.00 92.38 89 HIS A N 1
ATOM 741 C CA . HIS A 1 89 ? -5.347 7.170 -5.064 1.00 92.38 89 HIS A CA 1
ATOM 742 C C . HIS A 1 89 ? -5.771 6.324 -6.268 1.00 92.38 89 HIS A C 1
ATOM 744 O O . HIS A 1 89 ? -5.036 5.410 -6.634 1.00 92.38 89 HIS A O 1
ATOM 750 N N . ALA A 1 90 ? -6.910 6.598 -6.920 1.00 91.69 90 ALA A N 1
ATOM 751 C CA . ALA A 1 90 ? -7.418 5.714 -7.976 1.00 91.69 90 ALA A CA 1
ATOM 752 C C . ALA A 1 90 ? -6.441 5.557 -9.153 1.00 91.69 90 ALA A C 1
ATOM 754 O O . ALA A 1 90 ? -6.273 4.452 -9.667 1.00 91.69 90 ALA A O 1
ATOM 755 N N . ALA A 1 91 ? -5.772 6.643 -9.556 1.00 91.44 91 ALA A N 1
ATOM 756 C CA . ALA A 1 91 ? -4.812 6.619 -10.659 1.00 91.44 91 ALA A CA 1
ATOM 757 C C . ALA A 1 91 ? -3.592 5.738 -10.349 1.00 91.44 91 ALA A C 1
ATOM 759 O O . ALA A 1 91 ? -3.168 4.947 -11.190 1.00 91.44 91 ALA A O 1
ATOM 760 N N . ASP A 1 92 ? -3.054 5.840 -9.135 1.00 91.94 92 ASP A N 1
ATOM 761 C CA . ASP A 1 92 ? -1.885 5.061 -8.727 1.00 91.94 92 ASP A CA 1
ATOM 762 C C . ASP A 1 92 ? -2.257 3.590 -8.488 1.00 91.94 92 ASP A C 1
ATOM 764 O O . ASP A 1 92 ? -1.528 2.692 -8.900 1.00 91.94 92 ASP A O 1
ATOM 768 N N . VAL A 1 93 ? -3.438 3.313 -7.923 1.00 92.38 93 VAL A N 1
ATOM 769 C CA . VAL A 1 93 ? -3.945 1.937 -7.785 1.00 92.38 93 VAL A CA 1
ATOM 770 C C . VAL A 1 93 ? -4.154 1.275 -9.151 1.00 92.38 93 VAL A C 1
ATOM 772 O O . VAL A 1 93 ? -3.823 0.098 -9.316 1.00 92.38 93 VAL A O 1
ATOM 775 N N . ALA A 1 94 ? -4.675 2.015 -10.135 1.00 91.50 94 ALA A N 1
ATOM 776 C CA . ALA A 1 94 ? -4.877 1.505 -11.488 1.00 91.50 94 ALA A CA 1
ATOM 777 C C . ALA A 1 94 ? -3.549 1.123 -12.167 1.00 91.50 94 ALA A C 1
ATOM 779 O O . ALA A 1 94 ? -3.465 0.041 -12.749 1.00 91.50 94 ALA A O 1
ATOM 780 N N . GLU A 1 95 ? -2.516 1.963 -12.029 1.00 92.81 95 GLU A N 1
ATOM 781 C CA . GLU A 1 95 ? -1.162 1.736 -12.565 1.00 92.81 95 GLU A CA 1
ATOM 782 C C . GLU A 1 95 ? -0.515 0.457 -12.009 1.00 92.81 95 GLU A C 1
ATOM 784 O O . GLU A 1 95 ? 0.261 -0.215 -12.683 1.00 92.81 95 GLU A O 1
ATOM 789 N N . LEU A 1 96 ? -0.842 0.085 -10.769 1.00 93.56 96 LEU A N 1
ATOM 790 C CA . LEU A 1 96 ? -0.227 -1.067 -10.116 1.00 93.56 96 LEU A CA 1
ATOM 791 C C . LEU A 1 96 ? -0.771 -2.415 -10.586 1.00 93.56 96 LEU A C 1
ATOM 793 O O . LEU A 1 96 ? -0.106 -3.425 -10.357 1.00 93.56 96 LEU A O 1
ATOM 797 N N . HIS A 1 97 ? -1.956 -2.471 -11.201 1.00 92.94 97 HIS A N 1
ATOM 798 C CA . HIS A 1 97 ? -2.590 -3.723 -11.640 1.00 92.94 97 HIS A CA 1
ATOM 799 C C . HIS A 1 97 ? -2.621 -4.823 -10.553 1.00 92.94 97 HIS A C 1
ATOM 801 O O . HIS A 1 97 ? -2.393 -6.001 -10.833 1.00 92.94 97 HIS A O 1
ATOM 807 N N . LEU A 1 98 ? -2.901 -4.440 -9.299 1.00 92.44 98 LEU A N 1
ATOM 808 C CA . LEU A 1 98 ? -2.699 -5.286 -8.111 1.00 92.44 98 LEU A CA 1
ATOM 809 C C . LEU A 1 98 ? -3.365 -6.669 -8.183 1.00 92.44 98 LEU A C 1
ATOM 811 O O . LEU A 1 98 ? -2.796 -7.644 -7.700 1.00 92.44 98 LEU A O 1
ATOM 815 N N . SER A 1 99 ? -4.538 -6.770 -8.813 1.00 90.81 99 SER A N 1
ATOM 816 C CA . SER A 1 99 ? -5.298 -8.021 -8.936 1.00 90.81 99 SER A CA 1
ATOM 817 C C . SER A 1 99 ? -4.681 -9.054 -9.881 1.00 90.81 99 SER A C 1
ATOM 819 O O . SER A 1 99 ? -5.095 -10.210 -9.864 1.00 90.81 99 SER A O 1
ATOM 821 N N . ARG A 1 100 ? -3.711 -8.660 -10.715 1.00 92.81 100 ARG A N 1
ATOM 822 C CA . ARG A 1 100 ? -3.032 -9.552 -11.671 1.00 92.81 100 ARG A CA 1
ATOM 823 C C . ARG A 1 100 ? -1.724 -10.128 -11.130 1.00 92.81 100 ARG A C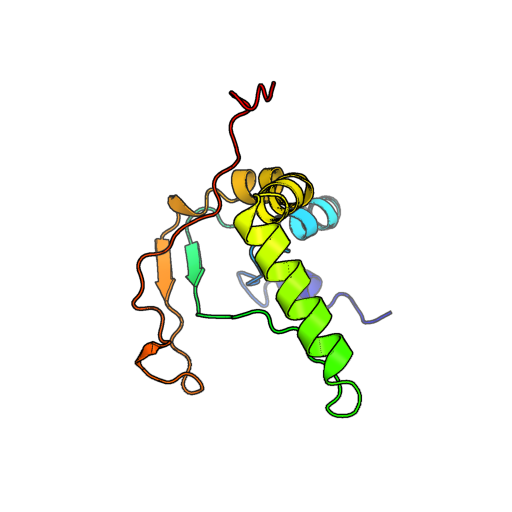 1
ATOM 825 O O . ARG A 1 100 ? -1.142 -11.001 -11.763 1.00 92.81 100 ARG A O 1
ATOM 832 N N . ARG A 1 101 ? -1.266 -9.642 -9.975 1.00 93.94 101 ARG A N 1
ATOM 833 C CA . ARG A 1 101 ? 0.015 -10.018 -9.376 1.00 93.94 101 ARG A CA 1
ATOM 834 C C . ARG A 1 101 ? -0.102 -11.316 -8.585 1.00 93.94 101 ARG A C 1
ATOM 836 O O . ARG A 1 101 ? -1.092 -11.568 -7.901 1.00 93.94 101 ARG A O 1
ATOM 843 N N . LYS A 1 102 ? 0.965 -12.105 -8.598 1.00 94.31 102 LYS A N 1
ATOM 844 C CA . LYS A 1 102 ? 1.185 -13.221 -7.685 1.00 94.31 102 LYS A CA 1
ATOM 845 C C . LYS A 1 102 ? 1.399 -12.694 -6.268 1.00 94.31 102 LYS A C 1
ATOM 847 O O . LYS A 1 102 ? 2.364 -11.985 -5.981 1.00 94.31 102 LYS A O 1
ATOM 852 N N . VAL A 1 103 ? 0.503 -13.092 -5.373 1.00 92.69 103 VAL A N 1
ATOM 853 C CA . VAL A 1 103 ? 0.514 -12.665 -3.974 1.00 92.69 103 VAL A CA 1
ATOM 854 C C . VAL A 1 103 ? 1.377 -13.596 -3.129 1.00 92.69 103 VAL A C 1
ATOM 856 O O . VAL A 1 103 ? 1.183 -14.811 -3.125 1.00 92.69 103 VAL A O 1
ATOM 859 N N . PHE A 1 104 ? 2.293 -13.013 -2.362 1.00 91.94 104 PHE A N 1
ATOM 860 C CA . PHE A 1 104 ? 3.024 -13.668 -1.285 1.00 91.94 104 PHE A CA 1
ATOM 861 C C . PHE A 1 104 ? 2.498 -13.151 0.052 1.00 91.94 104 PHE A C 1
ATOM 863 O O . PHE A 1 104 ? 2.705 -11.988 0.400 1.00 91.94 104 PHE A O 1
ATOM 870 N N . CYS A 1 105 ? 1.818 -14.019 0.802 1.00 89.62 105 CYS A N 1
ATOM 871 C CA . CYS A 1 105 ? 1.421 -13.715 2.173 1.00 89.62 105 CYS A CA 1
ATOM 872 C C . CYS A 1 105 ? 2.652 -13.754 3.083 1.00 89.62 105 CYS A C 1
ATOM 874 O O . CYS A 1 105 ? 3.291 -14.796 3.249 1.00 89.62 105 CYS A O 1
ATOM 876 N N . LEU A 1 106 ? 2.965 -12.614 3.688 1.00 89.62 106 LEU A N 1
ATOM 877 C CA . LEU A 1 106 ? 3.982 -12.498 4.713 1.00 89.62 106 LEU A CA 1
ATOM 878 C C . LEU A 1 106 ? 3.337 -12.705 6.085 1.00 89.62 106 LEU A C 1
ATOM 880 O O . LEU A 1 106 ? 2.685 -11.815 6.631 1.00 89.62 106 LEU A O 1
ATOM 884 N N . ARG A 1 107 ? 3.541 -13.897 6.652 1.00 87.19 107 ARG A N 1
ATOM 885 C CA . ARG A 1 107 ? 3.113 -14.200 8.020 1.00 87.19 107 ARG A CA 1
ATOM 886 C C . ARG A 1 107 ? 3.977 -13.433 9.015 1.00 87.19 107 ARG A C 1
ATOM 888 O O . ARG A 1 107 ? 5.200 -13.412 8.892 1.00 87.19 107 ARG A O 1
ATOM 895 N N . SER A 1 108 ? 3.340 -12.837 10.015 1.00 84.50 108 SER A N 1
ATOM 896 C CA . SER A 1 108 ? 4.029 -12.092 11.069 1.00 84.50 108 SER A CA 1
ATOM 897 C C . SER A 1 108 ? 3.916 -12.842 12.394 1.00 84.50 108 SER A C 1
ATOM 899 O O . SER A 1 108 ? 2.793 -13.134 12.806 1.00 84.50 108 SER A O 1
ATOM 901 N N . PRO A 1 109 ? 5.022 -13.108 13.116 1.00 85.44 109 PRO A N 1
ATOM 902 C CA . PRO A 1 109 ? 4.957 -13.724 14.444 1.00 85.44 109 PRO A CA 1
ATOM 903 C C . PRO A 1 109 ? 4.307 -12.803 15.492 1.00 85.44 109 PRO A C 1
ATOM 905 O O . PRO A 1 109 ? 4.029 -13.235 16.605 1.00 85.44 109 PRO A O 1
ATOM 908 N N . TYR A 1 110 ? 4.066 -11.535 15.145 1.00 83.56 110 TYR A N 1
ATOM 909 C CA . TYR A 1 110 ? 3.437 -10.537 16.008 1.00 83.56 110 TYR A CA 1
ATOM 910 C C . TYR A 1 110 ? 1.917 -10.430 15.808 1.00 83.56 110 TYR A C 1
ATOM 912 O O . TYR A 1 110 ? 1.271 -9.631 16.483 1.00 83.56 110 TYR A O 1
ATOM 920 N N . LEU A 1 111 ? 1.343 -11.201 14.879 1.00 80.31 111 LEU A N 1
ATOM 921 C CA . LEU A 1 111 ? -0.097 -11.254 14.631 1.00 80.31 111 LEU A CA 1
ATOM 922 C C . LEU A 1 111 ? -0.661 -12.586 15.131 1.00 80.31 111 LEU A C 1
ATOM 924 O O . LEU A 1 111 ? -0.072 -13.642 14.900 1.00 80.31 111 LEU A O 1
ATOM 928 N N . ALA A 1 112 ? -1.819 -12.543 15.795 1.00 79.75 112 ALA A N 1
ATOM 929 C CA . ALA A 1 112 ? -2.548 -13.764 16.134 1.00 79.75 112 ALA A CA 1
ATOM 930 C C . ALA A 1 112 ? -3.014 -14.479 14.854 1.00 79.75 112 ALA A C 1
ATOM 932 O O . ALA A 1 112 ? -3.219 -13.829 13.828 1.00 79.75 112 ALA A O 1
ATOM 933 N N . ASP A 1 113 ? -3.223 -15.797 14.920 1.00 77.94 113 ASP A N 1
ATOM 934 C CA . ASP A 1 113 ? -3.521 -16.629 13.743 1.00 77.94 113 ASP A CA 1
ATOM 935 C C . ASP A 1 113 ? -4.716 -16.119 12.921 1.00 77.94 113 ASP A C 1
ATOM 937 O O . ASP A 1 113 ? -4.634 -16.033 11.701 1.00 77.94 113 ASP A O 1
ATOM 941 N N . ALA A 1 114 ? -5.771 -15.633 13.582 1.00 74.56 114 ALA A N 1
ATOM 942 C CA . ALA A 1 114 ? -6.953 -15.059 12.926 1.00 74.56 114 ALA A CA 1
ATOM 943 C C . ALA A 1 114 ? -6.682 -13.777 12.097 1.00 74.56 114 ALA A C 1
ATOM 945 O O . ALA A 1 114 ? -7.536 -13.339 11.321 1.00 74.56 114 ALA A O 1
ATOM 946 N N . HIS A 1 115 ? -5.515 -13.155 12.279 1.00 72.25 115 HIS A N 1
ATOM 947 C CA . HIS A 1 115 ? -5.056 -11.957 11.570 1.00 72.25 115 HIS A CA 1
ATOM 948 C C . HIS A 1 115 ? -3.891 -12.248 10.616 1.00 72.25 115 HIS A C 1
ATOM 950 O O . HIS A 1 115 ? -3.318 -11.326 10.039 1.00 72.25 115 HIS A O 1
ATOM 956 N N . GLN A 1 116 ? -3.526 -13.519 10.432 1.00 81.44 116 GLN A N 1
ATOM 957 C CA . GLN A 1 116 ? -2.599 -13.905 9.375 1.00 81.44 116 GLN A CA 1
ATOM 958 C C . GLN A 1 116 ? -3.278 -13.728 8.012 1.00 81.44 116 GLN A C 1
ATOM 960 O O . GLN A 1 116 ? -4.506 -13.664 7.906 1.00 81.44 116 GLN A O 1
ATOM 965 N N . CYS A 1 117 ? -2.482 -13.621 6.948 1.00 74.81 117 CYS A N 1
ATOM 966 C CA . CYS A 1 117 ? -2.991 -13.369 5.603 1.00 74.81 117 CYS A CA 1
ATOM 967 C C . CYS A 1 117 ? -3.629 -14.611 4.948 1.00 74.81 117 CYS A C 1
ATOM 969 O O . CYS A 1 117 ? -3.168 -15.127 3.935 1.00 74.81 117 CYS A O 1
ATOM 971 N N . GLU A 1 118 ? -4.731 -15.062 5.541 1.00 68.69 118 GLU A N 1
ATOM 972 C CA . GLU A 1 118 ? -5.575 -16.172 5.084 1.00 68.69 118 GLU A CA 1
ATOM 973 C C . GLU A 1 118 ? -6.841 -15.682 4.357 1.00 68.69 118 GLU A C 1
ATOM 975 O O . GLU A 1 118 ? -7.612 -16.471 3.815 1.00 68.69 118 GLU A O 1
ATOM 980 N N . LYS A 1 119 ? -7.073 -14.364 4.325 1.00 69.06 119 LYS A N 1
ATOM 981 C CA . LYS A 1 119 ? -8.278 -13.760 3.742 1.00 69.06 119 LYS A CA 1
ATOM 982 C C . LYS A 1 119 ? -8.150 -13.591 2.230 1.00 69.06 119 LYS A C 1
ATOM 984 O O . LYS A 1 119 ? -7.083 -13.270 1.709 1.00 69.06 119 LYS A O 1
ATOM 989 N N . THR A 1 120 ? -9.277 -13.729 1.531 1.00 77.94 120 THR A N 1
ATOM 990 C CA . THR A 1 120 ? -9.377 -13.321 0.122 1.00 77.94 120 THR A CA 1
ATOM 991 C C . THR A 1 120 ? -9.139 -11.816 0.018 1.00 77.94 120 THR A C 1
ATOM 993 O O . THR A 1 120 ? -9.781 -11.038 0.723 1.00 77.94 120 THR A O 1
ATOM 996 N N . LEU A 1 121 ? -8.212 -11.409 -0.851 1.00 82.56 121 LEU A N 1
ATOM 997 C CA . LEU A 1 121 ? -7.881 -10.001 -1.042 1.00 82.56 121 LEU A CA 1
ATOM 998 C C . LEU A 1 121 ? -8.917 -9.300 -1.908 1.00 82.56 121 LEU A C 1
ATOM 1000 O O . LEU A 1 121 ? -9.228 -9.734 -3.016 1.00 82.56 121 LEU A O 1
ATOM 1004 N N . THR A 1 122 ? -9.392 -8.166 -1.412 1.00 83.75 122 THR A N 1
ATOM 1005 C CA . THR A 1 122 ? -10.168 -7.200 -2.183 1.00 83.75 122 THR A CA 1
ATOM 1006 C C . THR A 1 122 ? -9.272 -6.023 -2.530 1.00 83.75 122 THR A C 1
ATOM 1008 O O . THR A 1 122 ? -8.675 -5.414 -1.643 1.00 83.75 122 THR A O 1
ATOM 1011 N N . TYR A 1 123 ? -9.192 -5.687 -3.812 1.00 82.62 123 TYR A N 1
ATOM 1012 C CA . TYR A 1 123 ? -8.405 -4.553 -4.286 1.00 82.62 123 TYR A CA 1
ATOM 1013 C C . TYR A 1 123 ? -9.310 -3.337 -4.479 1.00 82.62 123 TYR A C 1
ATOM 1015 O O . TYR A 1 123 ? -10.429 -3.519 -4.975 1.00 82.62 123 TYR A O 1
ATOM 1023 N N . PRO A 1 124 ? -8.846 -2.115 -4.157 1.00 79.19 124 PRO A N 1
ATOM 1024 C CA . PRO A 1 124 ? -9.604 -0.915 -4.476 1.00 79.19 124 PRO A CA 1
ATOM 1025 C C . PRO A 1 124 ? -9.849 -0.873 -5.987 1.00 79.19 124 PRO A C 1
ATOM 1027 O O . PRO A 1 124 ? -8.915 -1.046 -6.771 1.00 79.19 124 PRO A O 1
ATOM 1030 N N . GLN A 1 125 ? -11.104 -0.703 -6.391 1.00 66.56 125 GLN A N 1
ATOM 1031 C CA . GLN A 1 125 ? -11.461 -0.562 -7.799 1.00 66.56 125 GLN A CA 1
ATOM 1032 C C . GLN A 1 125 ? -11.623 0.926 -8.111 1.00 66.56 125 GLN A C 1
ATOM 1034 O O . GLN A 1 125 ? -12.291 1.623 -7.345 1.00 66.56 125 GLN A O 1
ATOM 1039 N N . PRO A 1 126 ? -11.059 1.435 -9.219 1.00 59.00 126 PRO A N 1
ATOM 1040 C CA . PRO A 1 126 ? -11.391 2.771 -9.681 1.00 59.00 126 PRO A CA 1
ATOM 1041 C C . PRO A 1 126 ? -12.891 2.821 -9.991 1.00 59.00 126 PRO A C 1
ATOM 1043 O O . PRO A 1 126 ? -13.403 1.987 -10.741 1.00 59.00 126 PRO A O 1
ATOM 1046 N N . ILE A 1 127 ? -13.603 3.802 -9.444 1.00 56.91 127 ILE A N 1
ATOM 1047 C CA . ILE A 1 127 ? -14.974 4.098 -9.872 1.00 56.91 127 ILE A CA 1
ATOM 1048 C C . ILE A 1 127 ? -14.941 4.570 -11.329 1.00 56.91 127 ILE A C 1
ATOM 1050 O O . ILE A 1 127 ? -14.590 5.713 -11.619 1.00 56.91 127 ILE A O 1
ATOM 1054 N N . ASN A 1 128 ? -15.320 3.687 -12.258 1.00 46.81 128 ASN A N 1
ATOM 1055 C CA . ASN A 1 128 ? -15.665 4.082 -13.620 1.00 46.81 128 ASN A CA 1
ATOM 1056 C C . ASN A 1 128 ? -16.871 5.015 -13.526 1.00 46.81 128 ASN A C 1
ATOM 1058 O O . ASN A 1 128 ? -17.955 4.582 -13.135 1.00 46.81 128 ASN A O 1
ATOM 1062 N N . GLY A 1 129 ? -16.668 6.296 -13.838 1.00 47.53 129 GLY A N 1
ATOM 1063 C CA . GLY A 1 129 ? -17.694 7.327 -13.728 1.00 47.53 129 GLY A CA 1
ATOM 1064 C C . GLY A 1 129 ? -18.989 6.914 -14.424 1.00 47.53 129 GLY A C 1
ATOM 1065 O O . GLY A 1 129 ? -19.105 7.005 -15.639 1.00 47.53 129 GLY A O 1
ATOM 1066 N N . SER A 1 130 ? -19.970 6.456 -13.650 1.00 42.09 130 SER A N 1
ATOM 1067 C CA . SER A 1 130 ? -21.349 6.313 -14.096 1.00 42.09 130 SER A CA 1
ATOM 1068 C C . SER A 1 130 ? -22.300 6.277 -12.898 1.00 42.09 130 SER A C 1
ATOM 1070 O O . SER A 1 130 ? -22.227 5.425 -12.019 1.00 42.09 130 SER A O 1
ATOM 1072 N N . SER A 1 131 ? -23.234 7.229 -12.919 1.00 44.16 131 SER A N 1
ATOM 1073 C CA . SER A 1 131 ? -24.489 7.271 -12.158 1.00 44.16 131 SER A CA 1
ATOM 1074 C C . SER A 1 131 ? -24.431 7.531 -10.649 1.00 44.16 131 SER A C 1
ATOM 1076 O O . SER A 1 131 ? -24.862 6.712 -9.852 1.00 44.16 131 SER A O 1
ATOM 1078 N N . HIS A 1 132 ? -24.085 8.754 -10.246 1.00 40.25 132 HIS A N 1
ATOM 1079 C CA . HIS A 1 132 ? -24.810 9.400 -9.144 1.00 40.25 132 HIS A CA 1
ATOM 1080 C C . HIS A 1 132 ? -25.429 10.704 -9.657 1.00 40.25 132 HIS A C 1
ATOM 1082 O O . HIS A 1 132 ? -25.040 11.803 -9.278 1.00 40.25 132 HIS A O 1
ATOM 1088 N N . SER A 1 133 ? -26.422 10.574 -10.541 1.00 38.28 133 SER A N 1
ATOM 1089 C CA . SER A 1 133 ? -27.526 11.528 -10.538 1.00 38.28 133 SER A CA 1
ATOM 1090 C C . SER A 1 133 ? -28.239 11.349 -9.198 1.00 38.28 133 SER A C 1
ATOM 1092 O O . SER A 1 133 ? -28.872 10.314 -8.977 1.00 38.28 133 SER A O 1
ATOM 1094 N N . ARG A 1 134 ? -28.091 12.301 -8.278 1.00 36.12 134 ARG A N 1
ATOM 1095 C CA . ARG A 1 134 ? -29.040 12.432 -7.169 1.00 36.12 134 ARG A CA 1
ATOM 1096 C C . ARG A 1 134 ? -30.062 13.524 -7.504 1.00 36.12 134 ARG A C 1
ATOM 1098 O O . ARG A 1 134 ? -29.685 14.463 -8.204 1.00 36.12 134 ARG A O 1
ATOM 1105 N N . PRO A 1 135 ? -31.319 13.345 -7.063 1.00 41.47 135 PRO A N 1
ATOM 1106 C CA . PRO A 1 135 ? -32.389 14.328 -7.214 1.00 41.47 135 PRO A CA 1
ATOM 1107 C C . PRO A 1 135 ? -32.098 15.626 -6.454 1.00 41.47 135 PRO A C 1
ATOM 1109 O O . PRO A 1 135 ? -31.315 15.577 -5.474 1.00 41.47 135 PRO A O 1
#